Protein AF-A0A3C0GFG9-F1 (afdb_monomer_lite)

Radius of gyration: 19.62 Å; chains: 1; bounding box: 50×21×54 Å

Sequence (86 aa):
DREYQMADLKNTVKSPKVLLIGPCITIPKYMQKRCIPPLGLSYVAASLEESNIDVSIIDCCVEGWDIERHNGNLVTYGLPPSEIEQ

Foldseek 3Di:
DVVVVVVCVVPDDDADAEEAEQDWDKDFPPDDQDDDPPVVVVVVQVVCVVVVHRYDYDYQCVQFVVDWDDDPRMITTGDDPVRDDD

pLDDT: mean 88.76, std 15.77, range [48.97, 98.44]

Structure (mmCIF, N/CA/C/O backbone):
data_AF-A0A3C0GFG9-F1
#
_entry.id   AF-A0A3C0GFG9-F1
#
loop_
_atom_site.group_PDB
_atom_site.id
_atom_site.type_symbol
_atom_site.label_atom_id
_atom_site.label_alt_id
_atom_site.label_comp_id
_atom_site.label_asym_id
_atom_site.label_entity_id
_atom_site.label_seq_id
_atom_site.pdbx_PDB_ins_code
_atom_site.Cartn_x
_atom_site.Cartn_y
_atom_site.Cartn_z
_atom_site.occupancy
_atom_site.B_iso_or_equiv
_atom_site.auth_seq_id
_atom_site.auth_comp_id
_atom_site.auth_asym_id
_atom_site.auth_atom_id
_atom_site.pdbx_PDB_model_num
ATOM 1 N N . ASP A 1 1 ? -34.115 13.119 36.498 1.00 57.44 1 ASP A N 1
ATOM 2 C CA . ASP A 1 1 ? -33.519 12.078 35.630 1.00 57.44 1 ASP A CA 1
ATOM 3 C C . ASP A 1 1 ? -32.526 12.640 34.606 1.00 57.44 1 ASP A C 1
ATOM 5 O O . ASP A 1 1 ? -32.700 12.498 33.403 1.00 57.44 1 ASP A O 1
ATOM 9 N N . ARG A 1 2 ? -31.443 13.281 35.079 1.00 49.88 2 ARG A N 1
ATOM 10 C CA . ARG A 1 2 ? -30.327 13.761 34.227 1.00 49.88 2 ARG A CA 1
ATOM 11 C C . ARG A 1 2 ? -29.421 12.627 33.733 1.00 49.88 2 ARG A C 1
ATOM 13 O O . ARG A 1 2 ? -28.732 12.779 32.733 1.00 49.88 2 ARG A O 1
ATOM 20 N N . GLU A 1 3 ? -29.453 11.497 34.429 1.00 51.69 3 GLU A N 1
ATOM 21 C CA . GLU A 1 3 ? -28.720 10.278 34.084 1.00 51.69 3 GLU A CA 1
ATOM 22 C C . GLU A 1 3 ? -29.294 9.607 32.824 1.00 51.69 3 GLU A C 1
ATOM 24 O O . GLU A 1 3 ? -28.541 9.127 31.984 1.00 51.69 3 GLU A O 1
ATOM 29 N N . TYR A 1 4 ? -30.618 9.691 32.630 1.00 52.59 4 TYR A N 1
ATOM 30 C CA . TYR A 1 4 ? -31.312 9.179 31.443 1.00 52.59 4 TYR A CA 1
ATOM 31 C C . TYR A 1 4 ? -30.975 9.991 30.178 1.00 52.59 4 TYR A C 1
ATOM 33 O O . TYR A 1 4 ? -30.685 9.417 29.135 1.00 52.59 4 TYR A O 1
ATOM 41 N N . GLN A 1 5 ? -30.901 11.326 30.277 1.00 51.66 5 GLN A N 1
ATOM 42 C CA . GLN A 1 5 ? -30.522 12.183 29.138 1.00 51.66 5 GLN A CA 1
ATOM 43 C C . GLN A 1 5 ? -29.051 12.033 28.707 1.00 51.66 5 GLN A C 1
ATOM 45 O O . GLN A 1 5 ? -28.736 12.224 27.534 1.00 51.66 5 GLN A O 1
ATOM 50 N N . MET A 1 6 ? -28.142 11.680 29.623 1.00 51.34 6 MET A N 1
ATOM 51 C CA . MET A 1 6 ? -26.725 11.439 29.296 1.00 51.34 6 MET A CA 1
ATOM 52 C C . MET A 1 6 ? -26.488 10.077 28.629 1.00 51.34 6 MET A C 1
ATOM 54 O O . MET A 1 6 ? -25.475 9.897 27.952 1.00 51.34 6 MET A O 1
ATOM 58 N N . ALA A 1 7 ? -27.408 9.123 28.797 1.00 52.47 7 ALA A N 1
ATOM 59 C CA . ALA A 1 7 ? -27.363 7.835 28.112 1.00 52.47 7 ALA A CA 1
ATOM 60 C C . ALA A 1 7 ? -27.762 7.958 26.628 1.00 52.47 7 ALA A C 1
ATOM 62 O O . ALA A 1 7 ? -27.119 7.343 25.781 1.00 52.47 7 ALA A O 1
ATOM 63 N N . ASP A 1 8 ? -28.738 8.815 26.303 1.00 49.38 8 ASP A N 1
ATOM 64 C CA . ASP A 1 8 ? -29.218 9.034 24.925 1.00 49.38 8 ASP A CA 1
ATOM 65 C C . ASP A 1 8 ? -28.232 9.814 24.035 1.00 49.38 8 ASP A C 1
ATOM 67 O O . ASP A 1 8 ? -28.162 9.593 22.826 1.00 49.38 8 ASP A O 1
ATOM 71 N N . LEU A 1 9 ? -27.398 10.685 24.616 1.00 50.84 9 LEU A N 1
ATOM 72 C CA . LEU A 1 9 ? -26.354 11.416 23.876 1.00 50.84 9 LEU A CA 1
ATOM 73 C C . LEU A 1 9 ? -25.191 10.528 23.410 1.00 50.84 9 LEU A C 1
ATOM 75 O O . LEU A 1 9 ? -24.427 10.934 22.536 1.00 50.84 9 LEU A O 1
ATOM 79 N N . LYS A 1 10 ? -25.059 9.309 23.948 1.00 48.97 10 LYS A N 1
ATOM 80 C CA . LYS A 1 10 ? -24.058 8.336 23.484 1.00 48.97 10 LYS A CA 1
ATOM 81 C C . LYS A 1 10 ? -24.443 7.663 22.160 1.00 48.97 10 LYS A C 1
ATOM 83 O O . LYS A 1 10 ? -23.647 6.886 21.645 1.00 48.97 10 LYS A O 1
ATOM 88 N N . ASN A 1 11 ? -25.631 7.941 21.611 1.00 57.34 11 ASN A N 1
ATOM 89 C CA . ASN A 1 11 ? -26.251 7.085 20.600 1.00 57.34 11 ASN A CA 1
ATOM 90 C C . ASN A 1 11 ? -26.610 7.755 19.258 1.00 57.34 11 ASN A C 1
ATOM 92 O O . ASN A 1 11 ? -27.651 7.444 18.687 1.00 57.34 11 ASN A O 1
ATOM 96 N N . THR A 1 12 ? -25.787 8.654 18.703 1.00 59.16 12 THR A N 1
ATOM 97 C CA . THR A 1 12 ? -26.064 9.162 17.333 1.00 59.16 12 THR A CA 1
ATOM 98 C C . THR A 1 12 ? -24.876 9.302 16.386 1.00 59.16 12 THR A C 1
ATOM 100 O O . THR A 1 12 ? -25.101 9.444 15.184 1.00 59.16 12 THR A O 1
ATOM 103 N N . VAL A 1 13 ? -23.623 9.190 16.839 1.00 65.44 13 VAL A N 1
ATOM 104 C CA . VAL A 1 13 ? -22.479 9.184 15.911 1.00 65.44 13 VAL A CA 1
ATOM 105 C C . VAL A 1 13 ? -22.117 7.742 15.591 1.00 65.44 13 VAL A C 1
ATOM 107 O O . VAL A 1 13 ? -21.499 7.050 16.395 1.00 65.44 13 VAL A O 1
ATOM 110 N N . LYS A 1 14 ? -22.535 7.278 14.410 1.00 78.31 14 LYS A N 1
ATOM 111 C CA . LYS A 1 14 ? -22.095 5.995 13.855 1.00 78.31 14 LYS A CA 1
ATOM 112 C C . LYS A 1 14 ? -20.564 5.979 13.823 1.00 78.31 14 LYS A C 1
ATOM 114 O O . LYS A 1 14 ? -19.971 6.897 13.254 1.00 78.31 14 LYS A O 1
ATOM 119 N N . SER A 1 15 ? -19.944 4.954 14.410 1.00 83.44 15 SER A N 1
ATOM 120 C CA . SER A 1 15 ? -18.490 4.780 14.347 1.00 83.44 15 SER A CA 1
ATOM 121 C C . SER A 1 15 ? -18.016 4.842 12.890 1.00 83.44 15 SER A C 1
ATOM 123 O O . SER A 1 15 ? -18.664 4.246 12.018 1.00 83.44 15 SER A O 1
ATOM 125 N N . PRO A 1 16 ? -16.932 5.581 12.598 1.00 90.25 16 PRO A N 1
ATOM 126 C CA . PRO A 1 16 ? -16.427 5.687 11.239 1.00 90.25 16 PRO A CA 1
ATOM 127 C C . PRO A 1 16 ? -15.960 4.316 10.744 1.00 90.25 16 PRO A C 1
ATOM 129 O O . PRO A 1 16 ? -15.466 3.502 11.523 1.00 90.25 16 PRO A O 1
ATOM 132 N N . LYS A 1 17 ? -16.103 4.084 9.439 1.00 94.75 17 LYS A N 1
ATOM 133 C CA . LYS A 1 17 ? -15.417 2.996 8.740 1.00 94.75 17 LYS A CA 1
ATOM 134 C C . LYS A 1 17 ? -14.148 3.567 8.126 1.00 94.75 17 LYS A C 1
ATOM 136 O O . LYS A 1 17 ? -14.217 4.597 7.455 1.00 94.75 17 LYS A O 1
ATOM 141 N N . VAL A 1 18 ? -13.012 2.933 8.371 1.00 96.69 18 VAL A N 1
ATOM 142 C CA . VAL A 1 18 ? -11.695 3.416 7.955 1.00 96.69 18 VAL A CA 1
ATOM 143 C C . VAL A 1 18 ? -11.102 2.457 6.930 1.00 96.69 18 VAL A C 1
ATOM 145 O O . VAL A 1 18 ? -10.953 1.271 7.196 1.00 96.69 18 VAL A O 1
ATOM 148 N N . LEU A 1 19 ? -10.705 2.975 5.769 1.00 96.44 19 LEU A N 1
ATOM 149 C CA . LEU A 1 19 ? -9.822 2.254 4.856 1.00 96.44 19 LEU A CA 1
ATOM 150 C C . LEU A 1 19 ? -8.412 2.839 4.954 1.00 96.44 19 LEU A C 1
ATOM 152 O O . LEU A 1 19 ? -8.215 4.037 4.755 1.00 96.44 19 LEU A O 1
ATOM 156 N N . LEU A 1 20 ? -7.431 1.981 5.216 1.00 97.44 20 LEU A N 1
ATOM 157 C CA . LEU A 1 20 ? -6.013 2.301 5.121 1.00 97.44 20 LEU A CA 1
ATOM 158 C C . LEU A 1 20 ? -5.466 1.782 3.790 1.00 97.44 20 LEU A C 1
ATOM 160 O O . LEU A 1 20 ? -5.694 0.629 3.430 1.00 97.44 20 LEU A O 1
ATOM 164 N N . ILE A 1 21 ? -4.723 2.619 3.068 1.00 96.56 21 ILE A N 1
ATOM 165 C CA . ILE A 1 21 ? -4.200 2.276 1.742 1.00 96.56 21 ILE A CA 1
ATOM 166 C C . ILE A 1 21 ? -2.674 2.280 1.783 1.00 96.56 21 ILE A C 1
ATOM 168 O O . ILE A 1 21 ? -2.056 3.325 1.992 1.00 96.56 21 ILE A O 1
ATOM 172 N N . GLY A 1 22 ? -2.073 1.111 1.561 1.00 96.06 22 GLY A N 1
ATOM 173 C CA . GLY A 1 22 ? -0.666 0.966 1.207 1.00 96.06 22 GLY A CA 1
ATOM 174 C C . GLY A 1 22 ? -0.506 1.339 -0.265 1.00 96.06 22 GLY A C 1
ATOM 175 O O . GLY A 1 22 ? -0.987 0.595 -1.114 1.00 96.06 22 GLY A O 1
ATOM 176 N N . PRO A 1 23 ? 0.084 2.497 -0.602 1.00 95.06 23 PRO A N 1
ATOM 177 C CA . PRO A 1 23 ? 0.050 3.006 -1.967 1.00 95.06 23 PRO A CA 1
ATOM 178 C C . PRO A 1 23 ? 0.937 2.185 -2.909 1.00 95.06 23 PRO A C 1
ATOM 180 O O . PRO A 1 23 ? 1.794 1.413 -2.482 1.00 95.06 23 PRO A O 1
ATOM 183 N N . CYS A 1 24 ? 0.773 2.417 -4.213 1.00 96.25 24 CYS A N 1
ATOM 184 C CA . CYS A 1 24 ? 1.737 1.974 -5.219 1.00 96.25 24 CYS A CA 1
ATOM 185 C C . CYS A 1 24 ? 3.156 2.455 -4.883 1.00 96.25 24 CYS A C 1
ATOM 187 O O . CYS A 1 24 ? 3.342 3.550 -4.345 1.00 96.25 24 CYS A O 1
ATOM 189 N N . ILE A 1 25 ? 4.163 1.694 -5.305 1.00 96.88 25 ILE A N 1
ATOM 190 C CA . ILE A 1 25 ? 5.569 2.047 -5.109 1.00 96.88 25 ILE A CA 1
ATOM 191 C C . ILE A 1 25 ? 6.198 2.442 -6.444 1.00 96.88 25 ILE A C 1
ATOM 193 O O . ILE A 1 25 ? 6.079 1.725 -7.437 1.00 96.88 25 ILE A O 1
ATOM 197 N N . THR A 1 26 ? 6.940 3.551 -6.449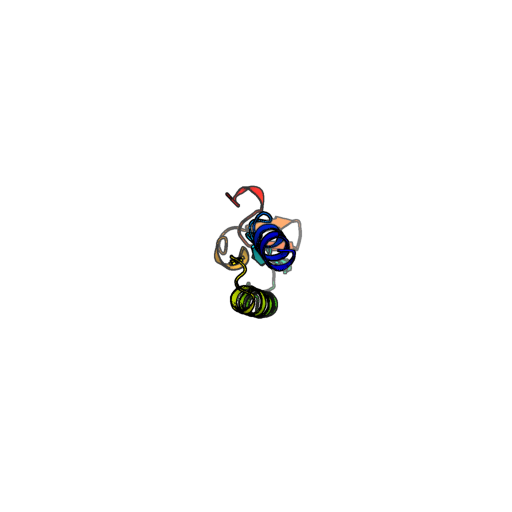 1.00 97.62 26 THR A N 1
ATOM 198 C CA . THR A 1 26 ? 7.799 3.959 -7.568 1.00 97.62 26 THR A CA 1
ATOM 199 C C . THR A 1 26 ? 9.260 3.663 -7.246 1.00 97.62 26 THR A C 1
ATOM 201 O O . THR A 1 26 ? 9.793 4.150 -6.251 1.00 97.62 26 THR A O 1
ATOM 204 N N . ILE A 1 27 ? 9.926 2.892 -8.104 1.00 98.00 27 ILE A N 1
ATOM 205 C CA . ILE A 1 27 ? 11.356 2.570 -8.002 1.00 98.00 27 ILE A CA 1
ATOM 206 C C . ILE A 1 27 ? 12.079 2.841 -9.326 1.00 98.00 27 ILE A C 1
ATOM 208 O O . ILE A 1 27 ? 11.439 2.917 -10.377 1.00 98.00 27 ILE A O 1
ATOM 212 N N . PRO A 1 28 ? 13.418 2.953 -9.329 1.00 98.44 28 PRO A N 1
ATOM 213 C CA . PRO A 1 28 ? 14.184 2.883 -10.566 1.00 98.44 28 PRO A CA 1
ATOM 214 C C . PRO A 1 28 ? 13.977 1.537 -11.273 1.00 98.44 28 PRO A C 1
ATOM 216 O O . PRO A 1 28 ? 13.978 0.497 -10.621 1.00 98.44 28 PRO A O 1
ATOM 219 N N . LYS A 1 29 ? 13.888 1.526 -12.608 1.00 96.75 29 LYS A N 1
ATOM 220 C CA . LYS A 1 29 ? 13.624 0.309 -13.411 1.00 96.75 29 LYS A CA 1
ATOM 221 C C . LYS A 1 29 ? 14.654 -0.822 -13.258 1.00 96.75 29 LYS A C 1
ATOM 223 O O . LYS A 1 29 ? 14.397 -1.945 -13.666 1.00 96.75 29 LYS A O 1
ATOM 228 N N . TYR A 1 30 ? 15.839 -0.516 -12.727 1.00 96.31 30 TYR A N 1
ATOM 229 C CA . TYR A 1 30 ? 16.909 -1.485 -12.456 1.00 96.31 30 TYR A CA 1
ATOM 230 C C . TYR A 1 30 ? 16.864 -2.048 -11.025 1.00 96.31 30 TYR A C 1
ATOM 232 O O . TYR A 1 30 ? 17.683 -2.892 -10.671 1.00 96.31 30 TYR A O 1
ATOM 240 N N . MET A 1 31 ? 15.949 -1.564 -10.182 1.00 97.56 31 MET A N 1
ATOM 241 C CA . MET A 1 31 ? 15.730 -2.079 -8.836 1.00 97.56 31 MET A CA 1
ATOM 242 C C . MET A 1 31 ? 14.673 -3.187 -8.874 1.00 97.56 31 MET A C 1
ATOM 244 O O . MET A 1 31 ? 13.674 -3.092 -9.581 1.00 97.56 31 MET A O 1
ATOM 248 N N . GLN A 1 32 ? 14.885 -4.244 -8.094 1.00 96.50 32 GLN A N 1
ATOM 249 C CA . GLN A 1 32 ? 13.933 -5.346 -7.985 1.00 96.50 32 GLN A CA 1
ATOM 250 C C . GLN A 1 32 ? 12.706 -4.928 -7.159 1.00 96.50 32 GLN A C 1
ATOM 252 O O . GLN A 1 32 ? 12.860 -4.361 -6.071 1.00 96.50 32 GLN A O 1
ATOM 257 N N . LYS A 1 33 ? 11.498 -5.254 -7.648 1.00 96.06 33 LYS A N 1
ATOM 258 C CA . LYS A 1 33 ? 10.245 -5.100 -6.889 1.00 96.06 33 LYS A CA 1
ATOM 259 C C . LYS A 1 33 ? 10.323 -5.874 -5.574 1.00 96.06 33 LYS A C 1
ATOM 261 O O . LYS A 1 33 ? 10.908 -6.958 -5.515 1.00 96.06 33 LYS A O 1
ATOM 266 N N . ARG A 1 34 ? 9.715 -5.335 -4.520 1.00 95.06 34 ARG A N 1
ATOM 267 C CA . ARG A 1 34 ? 9.633 -6.000 -3.217 1.00 95.06 34 ARG A CA 1
ATOM 268 C C . ARG A 1 34 ? 8.189 -6.029 -2.756 1.00 95.06 34 ARG A C 1
ATOM 270 O O . ARG A 1 34 ? 7.482 -5.041 -2.887 1.00 95.06 34 ARG A O 1
ATOM 277 N N . CYS A 1 35 ? 7.793 -7.157 -2.191 1.00 90.56 35 CYS A N 1
ATOM 278 C CA . CYS A 1 35 ? 6.519 -7.323 -1.518 1.00 90.56 35 CYS A CA 1
ATOM 279 C C . CYS A 1 35 ? 6.807 -7.283 -0.015 1.00 90.56 35 CYS A C 1
ATOM 281 O O . CYS A 1 35 ? 7.258 -8.272 0.564 1.00 90.56 35 CYS A O 1
ATOM 283 N N . ILE A 1 36 ? 6.695 -6.095 0.580 1.00 93.62 36 ILE A N 1
ATOM 284 C CA . ILE A 1 36 ? 6.911 -5.882 2.013 1.00 93.62 36 ILE A CA 1
ATOM 285 C C . ILE A 1 36 ? 5.576 -5.413 2.583 1.00 93.62 36 ILE A C 1
ATOM 287 O O . ILE A 1 36 ? 5.107 -4.362 2.146 1.00 93.62 36 ILE A O 1
ATOM 291 N N . PRO A 1 37 ? 4.990 -6.135 3.554 1.00 93.19 37 PRO A N 1
ATOM 292 C CA . PRO A 1 37 ? 3.761 -5.698 4.197 1.00 93.19 37 PRO A CA 1
ATOM 293 C C . PRO A 1 37 ? 3.903 -4.274 4.756 1.00 93.19 37 PRO A C 1
ATOM 295 O O . PRO A 1 37 ? 4.961 -3.948 5.316 1.00 93.19 37 PRO A O 1
ATOM 298 N N . PRO A 1 38 ? 2.866 -3.423 4.668 1.00 95.69 38 PRO A N 1
ATOM 299 C CA . PRO A 1 38 ? 2.911 -2.062 5.179 1.00 95.69 38 PRO A CA 1
ATOM 300 C C . PRO A 1 38 ? 2.814 -2.076 6.711 1.00 95.69 38 PRO A C 1
ATOM 302 O O . PRO A 1 38 ? 1.774 -1.765 7.284 1.00 95.69 38 PRO A O 1
ATOM 305 N N . LEU A 1 39 ? 3.917 -2.421 7.386 1.00 96.38 39 LEU A N 1
ATOM 306 C CA . LEU A 1 39 ? 3.971 -2.670 8.833 1.00 96.38 39 LEU A CA 1
ATOM 307 C C . LEU A 1 39 ? 3.381 -1.520 9.665 1.00 96.38 39 LEU A C 1
ATOM 309 O O . LEU A 1 39 ? 2.690 -1.757 10.652 1.00 96.38 39 LEU A O 1
ATOM 313 N N . GLY A 1 40 ? 3.614 -0.274 9.243 1.00 97.19 40 GLY A N 1
ATOM 314 C CA . GLY A 1 40 ? 3.020 0.899 9.885 1.00 97.19 40 GLY A CA 1
ATOM 315 C C . GLY A 1 40 ? 1.492 0.931 9.786 1.00 97.19 40 GLY A C 1
ATOM 316 O O . GLY A 1 40 ? 0.830 1.256 10.766 1.00 97.19 40 GLY A O 1
ATOM 317 N N . LEU A 1 41 ? 0.919 0.544 8.641 1.00 98.06 41 LEU A N 1
ATOM 318 C CA . LEU A 1 41 ? -0.535 0.452 8.478 1.00 98.06 41 LEU A CA 1
ATOM 319 C C . LEU A 1 41 ? -1.114 -0.720 9.265 1.00 98.06 41 LEU A C 1
ATOM 321 O O . LEU A 1 41 ? -2.168 -0.560 9.867 1.00 98.06 41 LEU A O 1
ATOM 325 N N . SER A 1 42 ? -0.413 -1.856 9.329 1.00 97.69 42 SER A N 1
ATOM 326 C CA . SER A 1 42 ? -0.816 -2.984 10.178 1.00 97.69 42 SER A CA 1
ATOM 327 C C . SER A 1 42 ? -0.898 -2.581 11.653 1.00 97.69 42 SER A C 1
ATOM 329 O O . SER A 1 42 ? -1.857 -2.933 12.331 1.00 97.69 42 SER A O 1
ATOM 331 N N . TYR A 1 43 ? 0.065 -1.793 12.141 1.00 98.44 43 TYR A N 1
ATOM 332 C CA . TYR A 1 43 ? 0.041 -1.272 13.509 1.00 98.44 43 TYR A CA 1
ATOM 333 C C . TYR A 1 43 ? -1.138 -0.316 13.751 1.00 98.44 43 TYR A C 1
ATOM 335 O O . TYR A 1 43 ? -1.832 -0.421 14.760 1.00 98.44 43 TYR A O 1
ATOM 343 N N . VAL A 1 44 ? -1.386 0.610 12.818 1.00 98.38 44 VAL A N 1
ATOM 344 C CA . VAL A 1 44 ? -2.514 1.549 12.920 1.00 98.38 44 VAL A CA 1
ATOM 345 C C . VAL A 1 44 ? -3.850 0.809 12.878 1.00 98.38 44 VAL A C 1
ATOM 347 O O . VAL A 1 44 ? -4.723 1.120 13.683 1.00 98.38 44 VAL A O 1
ATOM 350 N N . ALA A 1 45 ? -4.007 -0.180 11.994 1.00 98.38 45 ALA A N 1
ATOM 351 C CA . ALA A 1 45 ? -5.211 -1.002 11.939 1.00 98.38 45 ALA A CA 1
ATOM 352 C C . ALA A 1 45 ? -5.465 -1.707 13.271 1.00 98.38 45 ALA A C 1
ATOM 354 O O . ALA A 1 45 ? -6.544 -1.540 13.822 1.00 98.38 45 ALA A O 1
ATOM 355 N N . ALA A 1 46 ? -4.458 -2.372 13.845 1.00 98.38 46 ALA A N 1
ATOM 356 C CA . ALA A 1 46 ? -4.599 -3.033 15.142 1.00 98.38 46 ALA A CA 1
ATOM 357 C C . ALA A 1 46 ? -5.059 -2.060 16.248 1.00 98.38 46 ALA A C 1
ATOM 359 O O . ALA A 1 46 ? -5.970 -2.364 17.012 1.00 98.38 46 ALA A O 1
ATOM 360 N N . SER A 1 47 ? -4.496 -0.846 16.295 1.00 98.38 47 SER A N 1
ATOM 361 C CA . SER A 1 47 ? -4.907 0.176 17.271 1.00 98.38 47 SER A CA 1
ATOM 362 C C . SER A 1 47 ? -6.355 0.664 17.069 1.00 98.38 47 SER A C 1
ATOM 364 O O . SER A 1 47 ? -7.053 0.967 18.043 1.00 98.38 47 SER A O 1
ATOM 366 N N . LEU A 1 48 ? -6.822 0.741 15.818 1.00 97.50 48 LEU A N 1
ATOM 367 C CA . LEU A 1 48 ? -8.208 1.086 15.484 1.00 97.50 48 LEU A CA 1
ATOM 368 C C . LEU A 1 48 ? -9.170 -0.059 15.838 1.00 97.50 48 LEU A C 1
ATOM 370 O O . LEU A 1 48 ? -10.221 0.199 16.428 1.00 97.50 48 LEU A O 1
ATOM 374 N N . GLU A 1 49 ? -8.789 -1.306 15.555 1.00 97.12 49 GLU A N 1
ATOM 375 C CA . GLU A 1 49 ? -9.538 -2.509 15.937 1.00 97.12 49 GLU A CA 1
ATOM 376 C C . GLU A 1 49 ? -9.721 -2.588 17.460 1.00 97.12 49 GLU A C 1
ATOM 378 O O . GLU A 1 49 ? -10.844 -2.760 17.934 1.00 97.12 49 GLU A O 1
ATOM 383 N N . GLU A 1 50 ? -8.659 -2.357 18.245 1.00 97.69 50 GLU A N 1
ATOM 384 C CA . GLU A 1 50 ? -8.716 -2.286 19.718 1.00 97.69 50 GLU A CA 1
ATOM 385 C C . GLU A 1 50 ? -9.683 -1.202 20.227 1.00 97.69 50 GLU A C 1
ATOM 387 O O . GLU A 1 50 ? -10.286 -1.334 21.295 1.00 97.69 50 GLU A O 1
ATOM 392 N N . SER A 1 51 ? -9.875 -0.140 19.441 1.00 95.50 51 SER A N 1
ATOM 393 C CA . SER A 1 51 ? -10.798 0.960 19.735 1.00 95.50 51 SER A CA 1
ATOM 394 C C . SER A 1 51 ? -12.229 0.709 19.233 1.00 95.50 51 SER A C 1
ATOM 396 O O . SER A 1 51 ? -13.058 1.616 19.292 1.00 95.50 51 SER A O 1
ATOM 398 N N . ASN A 1 52 ? -12.549 -0.507 18.768 1.00 94.06 52 ASN A N 1
ATOM 399 C CA . ASN A 1 52 ? -13.837 -0.884 18.166 1.00 94.06 52 ASN A CA 1
ATOM 400 C C . ASN A 1 52 ? -14.209 -0.045 16.925 1.00 94.06 52 ASN A C 1
ATOM 402 O O . ASN A 1 52 ? -15.386 0.251 16.690 1.00 94.06 52 ASN A O 1
ATOM 406 N N . ILE A 1 53 ? -13.213 0.362 16.135 1.00 95.94 53 ILE A N 1
ATOM 407 C CA . ILE A 1 53 ? -13.408 1.035 14.848 1.00 95.94 53 ILE A CA 1
ATOM 408 C C . ILE A 1 53 ? -13.334 -0.012 13.730 1.00 95.94 53 ILE A C 1
ATOM 410 O O . ILE A 1 53 ? -12.412 -0.820 13.690 1.00 95.94 53 ILE A O 1
ATOM 414 N N . ASP A 1 54 ? -14.305 0.018 12.814 1.00 96.12 54 ASP A N 1
ATOM 415 C CA . ASP A 1 54 ? -14.318 -0.823 11.612 1.00 96.12 54 ASP A CA 1
ATOM 416 C C . ASP A 1 54 ? -13.213 -0.339 10.664 1.00 96.12 54 ASP A C 1
ATOM 418 O O . ASP A 1 54 ? -13.291 0.775 10.138 1.00 96.12 54 ASP A O 1
ATOM 422 N N . VAL A 1 55 ? -12.161 -1.139 10.497 1.00 97.56 55 VAL A N 1
ATOM 423 C CA . VAL A 1 55 ? -10.991 -0.800 9.686 1.00 97.56 55 VAL A CA 1
ATOM 424 C C . VAL A 1 55 ? -10.680 -1.911 8.689 1.00 97.56 55 VAL A C 1
ATOM 426 O O . VAL A 1 55 ? -10.850 -3.094 8.959 1.00 97.56 55 VAL A O 1
ATOM 429 N N . SER A 1 56 ? -10.220 -1.529 7.503 1.00 97.00 56 SER A N 1
ATOM 430 C CA . SER A 1 56 ? -9.704 -2.438 6.479 1.00 97.00 56 SER A CA 1
ATOM 431 C C . SER A 1 56 ? -8.400 -1.891 5.901 1.00 97.00 56 SER A C 1
ATOM 433 O O . SER A 1 56 ? -8.157 -0.682 5.942 1.00 97.00 56 SER A O 1
ATOM 435 N N . ILE A 1 57 ? -7.558 -2.769 5.355 1.00 96.75 57 ILE A N 1
ATOM 436 C CA . ILE A 1 57 ? -6.321 -2.398 4.655 1.00 96.75 57 ILE A CA 1
ATOM 437 C C . ILE A 1 57 ? -6.416 -2.874 3.204 1.00 96.75 57 ILE A C 1
ATOM 439 O O . ILE A 1 57 ? -6.763 -4.027 2.964 1.00 96.75 57 ILE A O 1
ATOM 443 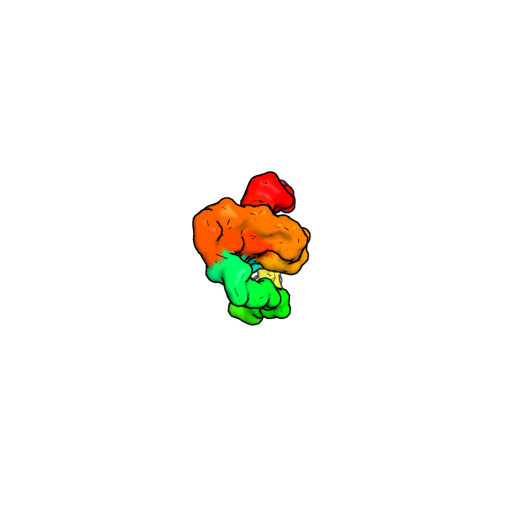N N . ILE A 1 58 ? -6.048 -2.011 2.256 1.00 95.94 58 ILE A N 1
ATOM 444 C CA . ILE A 1 58 ? -5.719 -2.395 0.877 1.00 95.94 58 ILE A CA 1
ATOM 445 C C . ILE A 1 58 ? -4.232 -2.124 0.656 1.00 95.94 58 ILE A C 1
ATOM 447 O O . ILE A 1 58 ? -3.780 -0.988 0.797 1.00 95.94 58 ILE A O 1
ATOM 451 N N . ASP A 1 59 ? -3.469 -3.156 0.303 1.00 96.00 59 ASP A N 1
ATOM 452 C CA . ASP A 1 59 ? -2.066 -3.024 -0.096 1.00 96.00 59 ASP A CA 1
ATOM 453 C C . ASP A 1 59 ? -1.960 -3.025 -1.623 1.00 96.00 59 ASP A C 1
ATOM 455 O O . ASP A 1 59 ? -1.868 -4.074 -2.261 1.00 96.00 59 ASP A O 1
ATOM 459 N N . CYS A 1 60 ? -1.934 -1.836 -2.228 1.00 96.12 60 CYS A N 1
ATOM 460 C CA . CYS A 1 60 ? -1.876 -1.702 -3.678 1.00 96.12 60 CYS A CA 1
ATOM 461 C C . CYS A 1 60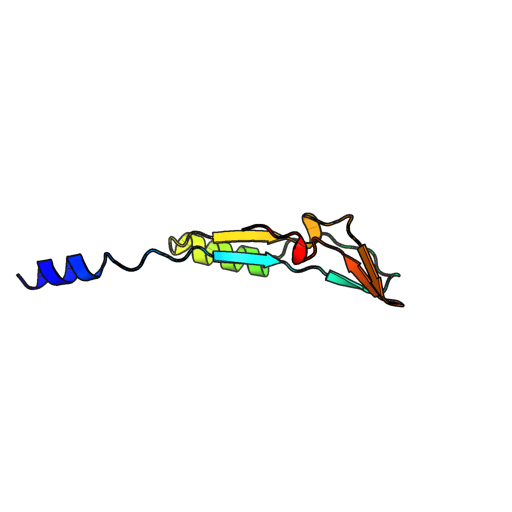 ? -0.655 -2.408 -4.280 1.00 96.12 60 CYS A C 1
ATOM 463 O O . CYS A 1 60 ? -0.727 -2.835 -5.429 1.00 96.12 60 CYS A O 1
ATOM 465 N N . CYS A 1 61 ? 0.461 -2.544 -3.556 1.00 95.06 61 CYS A N 1
ATOM 466 C CA . CYS A 1 61 ? 1.645 -3.216 -4.090 1.00 95.06 61 CYS A CA 1
ATOM 467 C C . CYS A 1 61 ? 1.407 -4.701 -4.339 1.00 95.06 61 CYS A C 1
ATOM 469 O O . CYS A 1 61 ? 1.922 -5.231 -5.321 1.00 95.06 61 CYS A O 1
ATOM 471 N N . VAL A 1 62 ? 0.639 -5.353 -3.465 1.00 94.94 62 VAL A N 1
ATOM 472 C CA . VAL A 1 62 ? 0.268 -6.764 -3.603 1.00 94.94 62 VAL A CA 1
ATOM 473 C C . VAL A 1 62 ? -0.886 -6.917 -4.585 1.00 94.94 62 VAL A C 1
ATOM 475 O O . VAL A 1 62 ? -0.767 -7.693 -5.530 1.00 94.94 62 VAL A O 1
ATOM 478 N N . GLU A 1 63 ? -1.954 -6.133 -4.417 1.00 95.38 63 GLU A N 1
ATOM 479 C CA . GLU A 1 63 ? -3.182 -6.266 -5.216 1.00 95.38 63 GLU A CA 1
ATOM 480 C C . GLU A 1 63 ? -2.953 -6.017 -6.715 1.00 95.38 63 GLU A C 1
ATOM 482 O O . GLU A 1 63 ? -3.594 -6.628 -7.562 1.00 95.38 63 GLU A O 1
ATOM 487 N N . GLY A 1 64 ? -2.007 -5.140 -7.063 1.00 95.75 64 GLY A N 1
ATOM 488 C CA . GLY A 1 64 ? -1.626 -4.875 -8.451 1.00 95.75 64 GLY A CA 1
ATOM 489 C C . GLY A 1 64 ? -0.162 -5.177 -8.726 1.00 95.75 64 GLY A C 1
ATOM 490 O O . GLY A 1 64 ? 0.482 -4.419 -9.450 1.00 95.75 64 GLY A O 1
ATOM 491 N N . TRP A 1 65 ? 0.380 -6.244 -8.131 1.00 96.62 65 TRP A N 1
ATOM 492 C CA . TRP A 1 65 ? 1.794 -6.624 -8.245 1.00 96.62 65 TRP A CA 1
ATOM 493 C C . TRP A 1 65 ? 2.316 -6.650 -9.691 1.00 96.62 65 TRP A C 1
ATOM 495 O O . TRP A 1 65 ? 3.439 -6.205 -9.965 1.00 96.62 65 TRP A O 1
ATOM 505 N N . ASP A 1 66 ? 1.492 -7.137 -10.617 1.00 97.12 66 ASP A N 1
ATOM 506 C CA . ASP A 1 66 ? 1.823 -7.264 -12.039 1.00 97.12 66 ASP A CA 1
ATOM 507 C C . ASP A 1 66 ? 1.498 -6.006 -12.862 1.00 97.12 66 ASP A C 1
ATOM 509 O O . ASP A 1 66 ? 1.870 -5.914 -14.032 1.00 97.12 66 ASP A O 1
ATOM 513 N N . ILE A 1 67 ? 0.846 -5.007 -12.262 1.00 97.06 67 ILE A N 1
ATOM 514 C CA . ILE A 1 67 ? 0.507 -3.751 -12.926 1.00 97.06 67 ILE A CA 1
ATOM 515 C C . ILE A 1 67 ? 1.686 -2.792 -12.798 1.00 97.06 67 ILE A C 1
ATOM 517 O O . ILE A 1 67 ? 1.996 -2.306 -11.711 1.00 97.06 67 ILE A O 1
ATOM 521 N N . GLU A 1 68 ? 2.309 -2.464 -13.928 1.00 97.19 68 GLU A N 1
ATOM 522 C CA . GLU A 1 68 ? 3.444 -1.548 -13.996 1.00 97.19 68 GLU A CA 1
ATOM 523 C C . GLU A 1 68 ? 3.171 -0.359 -14.916 1.00 97.19 68 GLU A C 1
ATOM 525 O O . GLU A 1 68 ? 2.643 -0.488 -16.019 1.00 97.19 68 GLU A O 1
ATOM 530 N N . ARG A 1 69 ? 3.591 0.826 -14.473 1.00 97.06 69 ARG A N 1
ATOM 531 C CA . ARG A 1 69 ? 3.512 2.081 -15.223 1.00 97.06 69 ARG A CA 1
ATOM 532 C C . ARG A 1 69 ? 4.907 2.686 -15.307 1.00 97.06 69 ARG A C 1
ATOM 534 O O . ARG A 1 69 ? 5.500 3.046 -14.288 1.00 97.06 69 ARG A O 1
ATOM 541 N N . HIS A 1 70 ? 5.437 2.777 -16.522 1.00 97.56 70 HIS A N 1
ATOM 542 C CA . HIS A 1 70 ? 6.814 3.197 -16.794 1.00 97.56 70 HIS A CA 1
ATOM 543 C C . HIS A 1 70 ? 6.868 4.682 -17.170 1.00 97.56 70 HIS A C 1
ATOM 545 O O . HIS A 1 70 ? 6.116 5.137 -18.029 1.00 97.56 70 HIS A O 1
ATOM 551 N N . ASN A 1 71 ? 7.776 5.435 -16.546 1.00 97.50 71 ASN A N 1
ATOM 552 C CA . ASN A 1 71 ? 8.054 6.834 -16.872 1.00 97.50 71 ASN A CA 1
ATOM 553 C C . ASN A 1 71 ? 9.572 7.081 -16.848 1.00 97.50 71 ASN A C 1
ATOM 555 O O . ASN A 1 71 ? 10.189 7.240 -15.791 1.00 97.50 71 ASN A O 1
ATOM 559 N N . GLY A 1 72 ? 10.192 7.061 -18.030 1.00 97.06 72 GLY A N 1
ATOM 560 C CA . GLY A 1 72 ? 11.638 7.208 -18.185 1.00 97.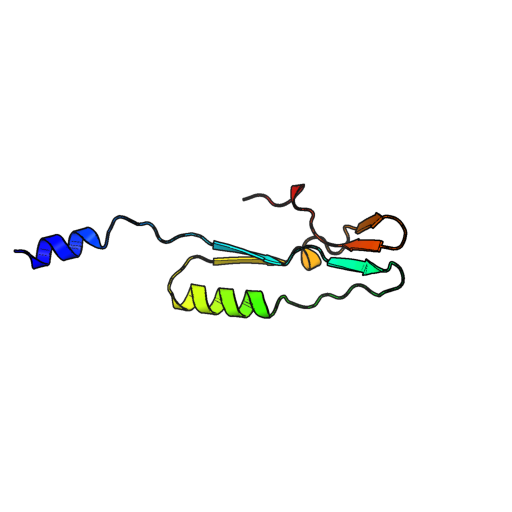06 72 GLY A CA 1
ATOM 561 C C . GLY A 1 72 ? 12.418 6.079 -17.503 1.00 97.06 72 GLY A C 1
ATOM 562 O O . GLY A 1 72 ? 12.395 4.933 -17.948 1.00 97.06 72 GLY A O 1
ATOM 563 N N . ASN A 1 73 ? 13.145 6.409 -16.433 1.00 97.69 73 ASN A N 1
ATOM 564 C CA . ASN A 1 73 ? 13.924 5.444 -15.647 1.00 97.69 73 ASN A CA 1
ATOM 565 C C . ASN A 1 73 ? 13.199 4.948 -14.389 1.00 97.69 73 ASN A C 1
ATOM 567 O O . ASN A 1 73 ? 13.804 4.228 -13.595 1.00 97.69 73 ASN A O 1
ATOM 571 N N . LEU A 1 74 ? 11.933 5.322 -14.212 1.00 98.44 74 LEU A N 1
ATOM 572 C CA . LEU A 1 74 ? 11.107 4.930 -13.080 1.00 98.44 74 LEU A CA 1
ATOM 573 C C . LEU A 1 74 ? 10.030 3.941 -13.521 1.00 98.44 74 LEU A C 1
ATOM 575 O O . LEU A 1 74 ? 9.432 4.090 -14.588 1.00 98.44 74 LEU A O 1
ATOM 579 N N . VAL A 1 75 ? 9.757 2.971 -12.659 1.00 98.00 75 VAL A N 1
ATOM 580 C CA . VAL A 1 75 ? 8.611 2.072 -12.747 1.00 98.00 75 VAL A CA 1
ATOM 581 C C . VAL A 1 75 ? 7.779 2.240 -11.485 1.00 98.00 75 VAL A C 1
ATOM 583 O O . VAL A 1 75 ? 8.301 2.195 -10.372 1.00 98.00 75 VAL A O 1
ATOM 586 N N . THR A 1 76 ? 6.485 2.480 -11.661 1.00 98.00 76 THR A N 1
ATOM 587 C CA . THR A 1 76 ? 5.507 2.447 -10.573 1.00 98.00 76 THR A CA 1
ATOM 588 C C . THR A 1 76 ? 4.739 1.145 -10.672 1.00 98.00 76 THR A C 1
ATOM 590 O O . THR A 1 76 ? 4.124 0.907 -11.709 1.00 98.00 76 THR A O 1
ATOM 593 N N . TYR A 1 77 ? 4.770 0.325 -9.628 1.00 97.88 77 TYR A N 1
ATOM 594 C CA . TYR A 1 77 ? 4.021 -0.928 -9.565 1.00 97.88 77 TYR A CA 1
ATOM 595 C C . TYR A 1 77 ? 2.959 -0.885 -8.467 1.00 97.88 77 TYR A C 1
ATOM 597 O O . TYR A 1 77 ? 3.102 -0.154 -7.481 1.00 97.88 77 TYR A O 1
ATOM 605 N N . GLY A 1 78 ? 1.887 -1.646 -8.674 1.00 97.31 78 GLY A N 1
ATOM 606 C CA . GLY A 1 78 ? 0.742 -1.725 -7.776 1.00 97.31 78 GLY A CA 1
ATOM 607 C C . GLY A 1 78 ? -0.574 -1.244 -8.395 1.00 97.31 78 GLY A C 1
ATOM 608 O O . GLY A 1 78 ? -0.595 -0.567 -9.437 1.00 97.31 78 GLY A O 1
ATOM 609 N N . LEU A 1 79 ? -1.667 -1.577 -7.705 1.00 96.94 79 LEU A N 1
ATOM 610 C CA . LEU A 1 79 ? -3.052 -1.301 -8.074 1.00 96.94 79 LEU A CA 1
ATOM 611 C C . LEU A 1 79 ? -3.272 0.214 -8.184 1.00 96.94 79 LEU A C 1
ATOM 613 O O . LEU A 1 79 ? -3.104 0.928 -7.189 1.00 96.94 79 LEU A O 1
ATOM 617 N N . PRO A 1 80 ? -3.589 0.744 -9.376 1.00 95.06 80 PRO A N 1
ATOM 618 C CA . PRO A 1 80 ? -3.762 2.176 -9.553 1.00 95.06 80 PRO A CA 1
ATOM 619 C C . PRO A 1 80 ? -5.013 2.676 -8.812 1.00 95.06 80 PRO A C 1
ATOM 621 O O . PRO A 1 80 ? -5.995 1.945 -8.706 1.00 95.06 80 PRO A O 1
ATOM 624 N N . PRO A 1 81 ? -5.044 3.952 -8.380 1.00 89.69 81 PRO A N 1
ATOM 625 C CA . PRO A 1 81 ? -6.208 4.523 -7.699 1.00 89.69 81 PRO A CA 1
ATOM 626 C C . PRO A 1 81 ? -7.527 4.405 -8.475 1.00 89.69 81 PRO A C 1
ATOM 628 O O . PRO A 1 81 ? -8.586 4.356 -7.867 1.00 89.69 81 PRO A O 1
ATOM 631 N N . SER A 1 82 ? -7.469 4.354 -9.810 1.00 91.50 82 SER A N 1
ATOM 632 C CA . SER A 1 82 ? -8.642 4.187 -10.677 1.00 91.50 82 SER A CA 1
ATOM 633 C C . SER A 1 82 ? -9.323 2.821 -10.561 1.00 91.50 82 SER A C 1
ATOM 635 O O . SER A 1 82 ? -10.439 2.683 -11.042 1.00 91.50 82 SER A O 1
ATOM 637 N N . GLU A 1 83 ? -8.650 1.825 -9.984 1.00 91.25 83 GLU A N 1
ATOM 638 C CA . GLU A 1 83 ? -9.160 0.457 -9.811 1.00 91.25 83 GLU A CA 1
ATOM 639 C C . GLU A 1 83 ? -9.591 0.169 -8.3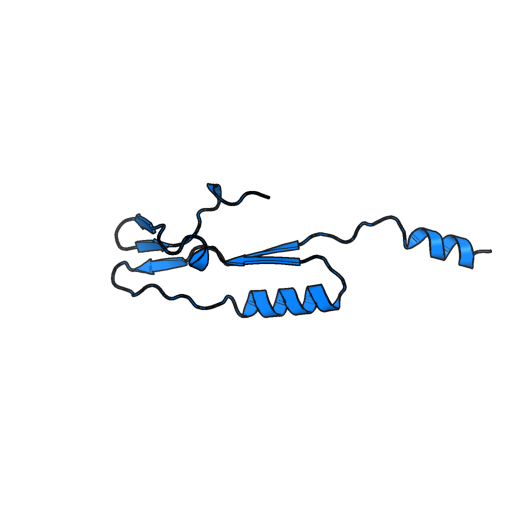63 1.00 91.25 83 GLU A C 1
ATOM 641 O O . GLU A 1 83 ? -9.991 -0.946 -8.044 1.00 91.25 83 GLU A O 1
ATOM 646 N N . ILE A 1 84 ? -9.518 1.161 -7.468 1.00 88.56 84 ILE A N 1
ATOM 647 C CA . ILE A 1 84 ? -9.989 1.015 -6.089 1.00 88.56 84 ILE A CA 1
ATOM 648 C C . ILE A 1 84 ? -11.497 1.287 -6.064 1.00 88.56 84 ILE A C 1
ATOM 650 O O . ILE A 1 84 ? -11.926 2.437 -6.160 1.00 88.56 84 ILE A O 1
ATOM 654 N N . GLU A 1 85 ? -12.296 0.231 -5.921 1.00 78.19 85 GLU A N 1
ATOM 655 C CA . GLU A 1 85 ? -13.747 0.313 -5.711 1.00 78.19 85 GLU A CA 1
ATOM 656 C C . GLU A 1 85 ? -14.065 0.278 -4.201 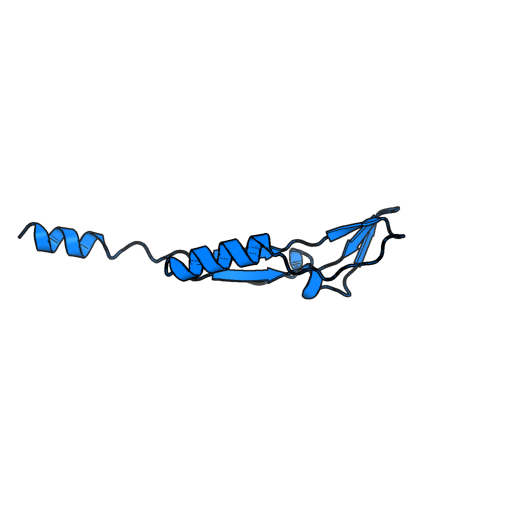1.00 78.19 85 GLU A C 1
ATOM 658 O O . GLU A 1 85 ? -13.523 -0.554 -3.469 1.00 78.19 85 GLU A O 1
ATOM 663 N N . GLN A 1 86 ? -14.925 1.189 -3.723 1.00 60.53 86 GLN A N 1
ATOM 664 C CA . GLN A 1 86 ? -15.412 1.253 -2.334 1.00 60.53 86 GLN A CA 1
ATOM 665 C C . GLN A 1 86 ? -16.922 1.470 -2.267 1.00 60.53 86 GLN A C 1
ATOM 667 O O . GLN A 1 86 ? -17.425 2.316 -3.041 1.00 60.53 86 GLN A O 1
#

Secondary structure (DSSP, 8-state):
-HHHHHHHTTSSSPPPEEEEEE--EEEETTSPP-----HHHHHHHHHHHHTT-EEEEEEHHHHTTT-EEEETTEEEES--GGG---